Protein AF-A0A45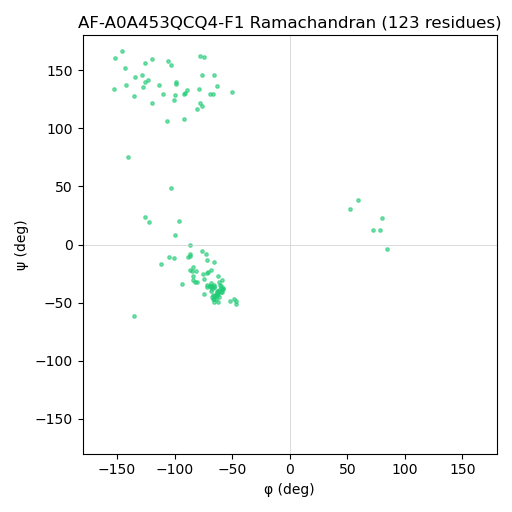3QCQ4-F1 (afdb_monomer)

Mean predicted aligned error: 12.17 Å

Structure (mmCIF, N/CA/C/O backbone):
data_AF-A0A453QCQ4-F1
#
_entry.id   AF-A0A453QCQ4-F1
#
loop_
_atom_site.group_PDB
_atom_site.id
_atom_site.type_symbol
_atom_site.label_atom_id
_atom_site.label_alt_id
_atom_site.label_comp_id
_atom_site.label_asym_id
_atom_site.label_entity_id
_atom_site.label_seq_id
_atom_site.pdbx_PDB_ins_code
_atom_site.Cartn_x
_atom_site.Cartn_y
_atom_site.Cartn_z
_atom_site.occupancy
_atom_site.B_iso_or_equiv
_atom_site.auth_seq_id
_atom_site.auth_comp_id
_atom_site.auth_asym_id
_atom_site.auth_atom_id
_atom_site.pdbx_PDB_model_num
ATOM 1 N N . MET A 1 1 ? -8.406 1.054 -3.533 1.00 83.31 1 MET A N 1
ATOM 2 C CA . MET A 1 1 ? -8.565 1.459 -2.114 1.00 83.31 1 MET A CA 1
ATOM 3 C C . MET A 1 1 ? -9.815 2.326 -1.921 1.00 83.31 1 MET A C 1
ATOM 5 O O . MET A 1 1 ? -9.703 3.502 -1.598 1.00 83.31 1 MET A O 1
ATOM 9 N N . THR A 1 2 ? -11.007 1.778 -2.153 1.00 87.00 2 THR A N 1
ATOM 10 C CA . THR A 1 2 ? -12.287 2.499 -1.986 1.00 87.00 2 THR A CA 1
ATOM 11 C C . THR A 1 2 ? -12.892 2.272 -0.598 1.00 87.00 2 THR A C 1
ATOM 13 O O . THR A 1 2 ? -13.429 3.200 -0.009 1.00 87.00 2 THR A O 1
ATOM 16 N N . GLU A 1 3 ? -12.706 1.084 -0.015 1.00 91.19 3 GLU A N 1
ATOM 17 C CA . GLU A 1 3 ? -13.225 0.710 1.312 1.00 91.19 3 GLU A CA 1
ATOM 18 C C . GLU A 1 3 ? -12.216 0.885 2.465 1.00 91.19 3 GLU A C 1
ATOM 20 O O . GLU A 1 3 ? -12.379 0.313 3.544 1.00 91.19 3 GLU A O 1
ATOM 25 N N . PHE A 1 4 ? -11.182 1.710 2.271 1.00 92.69 4 PHE A N 1
ATOM 26 C CA . PHE A 1 4 ? -10.103 1.889 3.253 1.00 92.69 4 PHE A CA 1
ATOM 27 C C . PHE A 1 4 ? -10.607 2.383 4.621 1.00 92.69 4 PHE A C 1
ATOM 29 O O . PHE A 1 4 ? -10.065 1.996 5.652 1.00 92.69 4 PHE A O 1
ATOM 36 N N . LYS A 1 5 ? -11.702 3.160 4.650 1.00 92.56 5 LYS A N 1
ATOM 37 C CA . LYS A 1 5 ? -12.342 3.620 5.896 1.00 92.56 5 LYS A CA 1
ATOM 38 C C . LYS A 1 5 ? -12.881 2.475 6.759 1.00 92.56 5 LYS A C 1
ATOM 40 O O . LYS A 1 5 ? -12.944 2.618 7.972 1.00 92.56 5 LYS A O 1
ATOM 45 N N . LYS A 1 6 ? -13.237 1.338 6.149 1.00 91.38 6 LYS A N 1
ATOM 46 C CA . LYS A 1 6 ? -13.659 0.113 6.851 1.00 91.38 6 LYS A CA 1
ATOM 47 C C . LYS A 1 6 ? -12.467 -0.775 7.245 1.00 91.38 6 LYS A C 1
ATOM 49 O O . LYS A 1 6 ? -12.664 -1.856 7.791 1.00 91.38 6 LYS A O 1
ATOM 54 N N . GLY A 1 7 ? -11.236 -0.364 6.926 1.00 87.94 7 GLY A N 1
ATOM 55 C CA . GLY A 1 7 ? -10.029 -1.181 7.076 1.00 87.94 7 GLY A CA 1
ATOM 56 C C . GLY A 1 7 ? -9.903 -2.311 6.056 1.00 87.94 7 GLY A C 1
ATOM 57 O O . GLY A 1 7 ? -9.070 -3.192 6.234 1.00 87.94 7 GLY A O 1
ATOM 58 N N . LYS A 1 8 ? -10.724 -2.315 4.999 1.00 89.50 8 LYS A N 1
ATOM 59 C CA . LYS A 1 8 ? -10.689 -3.351 3.964 1.00 89.50 8 LYS A CA 1
ATOM 60 C C . LYS A 1 8 ? -9.751 -2.925 2.838 1.00 89.50 8 LYS A C 1
ATOM 62 O O . LYS A 1 8 ? -10.070 -2.025 2.057 1.00 89.50 8 LYS A O 1
ATOM 67 N N . ILE A 1 9 ? -8.593 -3.576 2.759 1.00 90.38 9 ILE A N 1
ATOM 68 C CA . ILE A 1 9 ? -7.601 -3.386 1.697 1.00 90.38 9 ILE A CA 1
ATOM 69 C C . ILE A 1 9 ? -7.403 -4.721 0.980 1.00 90.38 9 ILE A C 1
ATOM 71 O O . ILE A 1 9 ? -7.046 -5.713 1.601 1.00 90.38 9 ILE A O 1
ATOM 75 N N . GLY A 1 10 ? -7.645 -4.733 -0.331 1.00 91.31 10 GLY A N 1
ATOM 76 C CA . GLY A 1 10 ? -7.392 -5.890 -1.188 1.00 91.31 10 GLY A CA 1
ATOM 77 C C . GLY A 1 10 ? -6.068 -5.751 -1.931 1.00 91.31 10 GLY A C 1
ATOM 78 O O . GLY A 1 10 ? -5.763 -4.674 -2.456 1.00 91.31 10 GLY A O 1
ATOM 79 N N . LEU A 1 11 ? -5.317 -6.846 -1.998 1.00 91.88 11 LEU A N 1
ATOM 80 C CA . LEU A 1 11 ? -4.122 -6.988 -2.826 1.00 91.88 11 LEU A CA 1
ATOM 81 C C . LEU A 1 11 ? -4.449 -7.817 -4.070 1.00 91.88 11 LEU A C 1
ATOM 83 O O . LEU A 1 11 ? -5.388 -8.610 -4.069 1.00 91.88 11 LEU A O 1
ATOM 87 N N . ARG A 1 12 ? -3.685 -7.615 -5.144 1.00 92.44 12 ARG A N 1
ATOM 88 C CA . ARG A 1 12 ? -3.777 -8.422 -6.363 1.00 92.44 12 ARG A CA 1
ATOM 89 C C . ARG A 1 12 ? -2.446 -8.460 -7.090 1.00 92.44 12 ARG A C 1
ATOM 91 O O . ARG A 1 12 ? -1.627 -7.551 -6.943 1.00 92.44 12 ARG A O 1
ATOM 98 N N . TRP A 1 13 ? -2.300 -9.451 -7.955 1.00 93.19 13 TRP A N 1
ATOM 99 C CA . TRP A 1 13 ? -1.227 -9.478 -8.934 1.00 93.19 13 TRP A CA 1
ATOM 100 C C . TRP A 1 13 ? -1.373 -8.341 -9.949 1.00 93.19 13 TRP A C 1
ATOM 102 O O . TRP A 1 13 ? -2.480 -7.906 -10.304 1.00 93.19 13 TRP A O 1
ATOM 112 N N . ARG A 1 14 ? -0.222 -7.834 -10.388 1.00 95.25 14 ARG A N 1
ATOM 113 C CA . ARG A 1 14 ? -0.132 -6.841 -11.458 1.00 95.25 14 ARG A CA 1
ATOM 114 C C . ARG A 1 14 ? -0.343 -7.534 -12.798 1.00 95.25 14 ARG A C 1
ATOM 116 O O . ARG A 1 14 ? 0.062 -8.676 -12.977 1.00 95.25 14 ARG A O 1
ATOM 123 N N . THR A 1 15 ? -0.977 -6.831 -13.725 1.00 97.31 15 THR A N 1
ATOM 124 C CA . THR A 1 15 ? -1.078 -7.271 -15.123 1.00 97.31 15 THR A CA 1
ATOM 125 C C . THR A 1 15 ? 0.227 -6.997 -15.869 1.00 97.31 15 THR A C 1
ATOM 127 O O . THR A 1 15 ? 1.013 -6.152 -15.446 1.00 97.31 15 THR A O 1
ATOM 130 N N . GLU A 1 16 ? 0.441 -7.647 -17.012 1.00 97.94 16 GLU A N 1
ATOM 131 C CA . GLU A 1 16 ? 1.612 -7.411 -17.870 1.00 97.94 16 GLU A CA 1
ATOM 132 C C . GLU A 1 16 ? 1.803 -5.920 -18.197 1.00 97.94 16 GLU A C 1
ATOM 134 O O . GLU A 1 16 ? 2.870 -5.357 -17.963 1.00 97.94 16 GLU A O 1
ATOM 139 N N . LYS A 1 17 ? 0.732 -5.237 -18.621 1.00 97.50 17 LYS A N 1
ATOM 140 C CA . LYS A 1 17 ? 0.750 -3.792 -18.909 1.00 97.50 17 LYS A CA 1
ATOM 141 C C . LYS A 1 17 ? 1.181 -2.957 -17.699 1.00 97.50 17 LYS A C 1
ATOM 143 O O . LYS A 1 17 ? 1.886 -1.960 -17.843 1.00 97.50 17 LYS A O 1
ATOM 148 N N . GLU A 1 18 ? 0.771 -3.349 -16.495 1.00 97.50 18 GLU A N 1
ATOM 149 C CA . GLU A 1 18 ? 1.152 -2.663 -15.257 1.00 97.50 18 GLU A CA 1
ATOM 150 C C . GLU A 1 18 ? 2.616 -2.890 -14.898 1.00 97.50 18 GLU A C 1
ATOM 152 O O . GLU A 1 18 ? 3.269 -1.974 -14.404 1.00 97.50 18 GLU A O 1
ATOM 157 N N . VAL A 1 19 ? 3.138 -4.087 -15.160 1.00 97.06 19 VAL A N 1
ATOM 158 C CA . VAL A 1 19 ? 4.560 -4.387 -14.972 1.00 97.06 19 VAL A CA 1
ATOM 159 C C . VAL A 1 19 ? 5.399 -3.566 -15.949 1.00 97.06 19 VAL A C 1
ATOM 161 O O . VAL A 1 19 ? 6.297 -2.855 -15.508 1.00 97.06 19 VAL A O 1
ATOM 164 N N . ILE A 1 20 ? 5.051 -3.576 -17.241 1.00 97.50 20 ILE A N 1
ATOM 165 C CA . ILE A 1 20 ? 5.764 -2.819 -18.285 1.00 97.50 20 ILE A CA 1
ATOM 166 C C . ILE A 1 20 ? 5.745 -1.311 -17.995 1.00 97.50 20 ILE A C 1
ATOM 168 O O . ILE A 1 20 ? 6.756 -0.634 -18.150 1.00 97.50 20 ILE A O 1
ATOM 172 N N . SER A 1 21 ? 4.615 -0.774 -17.529 1.00 96.81 21 SER A N 1
ATOM 173 C CA . SER A 1 21 ? 4.499 0.648 -17.167 1.00 96.81 21 SER A CA 1
ATOM 174 C C . SER A 1 21 ? 5.157 1.019 -15.830 1.00 96.81 21 SER A C 1
ATOM 176 O O . SER A 1 21 ? 5.205 2.198 -15.483 1.00 96.81 21 SER A O 1
ATOM 178 N N . GLY A 1 22 ? 5.667 0.049 -15.064 1.00 97.31 22 GLY A N 1
ATOM 179 C CA . GLY A 1 22 ? 6.351 0.302 -13.794 1.00 97.31 22 GLY A CA 1
ATOM 180 C C . GLY A 1 22 ? 5.420 0.541 -12.601 1.00 97.31 22 GLY A C 1
ATOM 181 O O . GLY A 1 22 ? 5.825 1.159 -11.609 1.00 97.31 22 GLY A O 1
ATOM 182 N N . LYS A 1 23 ? 4.169 0.066 -12.649 1.00 97.69 23 LYS A N 1
ATOM 183 C CA . LYS A 1 23 ? 3.218 0.195 -11.537 1.00 97.69 23 LYS A CA 1
ATOM 184 C C . LYS A 1 23 ? 3.667 -0.618 -10.325 1.00 97.69 23 LYS A C 1
ATOM 186 O O . LYS A 1 23 ? 3.990 -1.802 -10.422 1.00 97.69 23 LYS A O 1
ATOM 191 N N . GLY A 1 24 ? 3.692 0.027 -9.163 1.00 96.06 24 GLY A N 1
ATOM 192 C CA . GLY A 1 24 ? 4.257 -0.525 -7.932 1.00 96.06 24 GLY A CA 1
ATOM 193 C C . GLY A 1 24 ? 5.787 -0.465 -7.853 1.00 96.06 24 GLY A C 1
ATOM 194 O O . GLY A 1 24 ? 6.349 -1.122 -6.985 1.00 96.06 24 GLY A O 1
ATOM 195 N N . GLN A 1 25 ? 6.452 0.288 -8.733 1.00 96.00 25 GLN A N 1
ATOM 196 C CA . GLN A 1 25 ? 7.894 0.558 -8.666 1.00 96.00 25 GLN A CA 1
ATOM 197 C C . GLN A 1 25 ? 8.184 2.041 -8.923 1.00 96.00 25 GLN A C 1
ATOM 199 O O . GLN A 1 25 ? 8.660 2.735 -8.032 1.00 96.00 25 GLN A O 1
ATOM 204 N N . PHE A 1 26 ? 7.832 2.531 -10.115 1.00 97.50 26 PHE A N 1
ATOM 205 C CA . PHE A 1 26 ? 7.987 3.933 -10.534 1.00 97.50 26 PHE A CA 1
ATOM 206 C C . PHE A 1 26 ? 6.662 4.706 -10.541 1.00 97.50 26 PHE A C 1
ATOM 208 O O . PHE A 1 26 ? 6.642 5.925 -10.683 1.00 97.50 26 PHE A O 1
ATOM 215 N N . ILE A 1 27 ? 5.546 3.991 -10.402 1.00 98.06 27 ILE A N 1
ATOM 216 C CA . ILE A 1 27 ? 4.193 4.537 -10.290 1.00 98.06 27 ILE A CA 1
ATOM 217 C C . ILE A 1 27 ? 3.544 3.923 -9.050 1.00 98.06 27 ILE A C 1
ATOM 219 O O . ILE A 1 27 ? 3.789 2.758 -8.728 1.00 98.06 27 ILE A O 1
ATOM 223 N N . CYS A 1 28 ? 2.696 4.676 -8.354 1.00 98.19 28 CYS A N 1
ATOM 224 C CA . CYS A 1 28 ? 1.940 4.189 -7.205 1.00 98.19 28 CYS A CA 1
ATOM 225 C C . CYS A 1 28 ? 1.210 2.861 -7.508 1.00 98.19 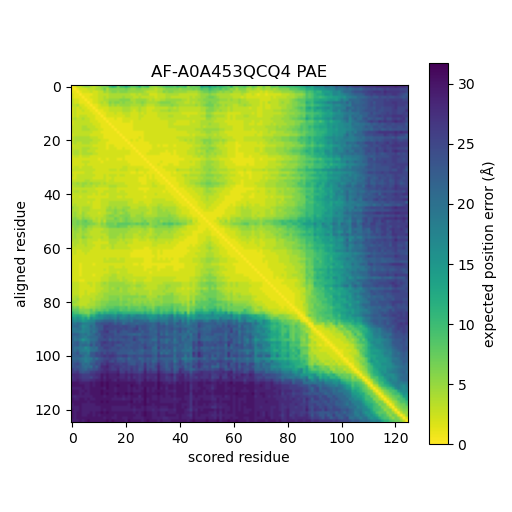28 CYS A C 1
ATOM 227 O O . CYS A 1 28 ? 0.499 2.728 -8.502 1.00 98.19 28 CYS A O 1
ATOM 229 N N . GLY A 1 29 ? 1.342 1.872 -6.618 1.00 96.94 29 GLY A N 1
ATOM 230 C CA . GLY A 1 29 ? 0.778 0.530 -6.796 1.00 96.94 29 GLY A CA 1
ATOM 231 C C . GLY A 1 29 ? -0.746 0.431 -6.644 1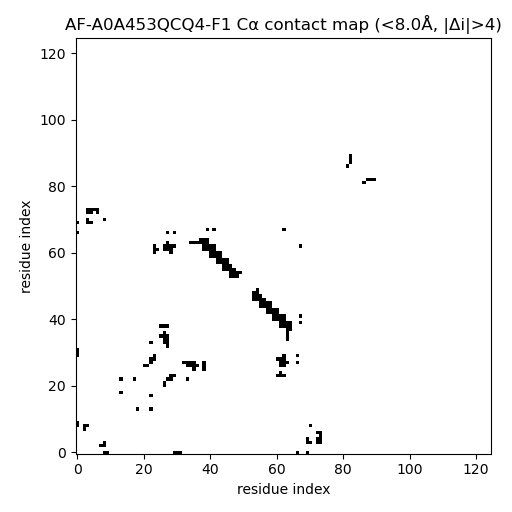.00 96.94 29 GLY A C 1
ATOM 232 O O . GLY A 1 29 ? -1.330 -0.615 -6.926 1.00 96.94 29 GLY A O 1
ATOM 233 N N . ASN A 1 30 ? -1.433 1.492 -6.207 1.00 96.44 30 ASN A N 1
ATOM 234 C CA . ASN A 1 30 ? -2.896 1.490 -6.126 1.00 96.44 30 ASN A CA 1
ATOM 235 C C . ASN A 1 30 ? -3.516 1.496 -7.536 1.00 96.44 30 ASN A C 1
ATOM 237 O O . ASN A 1 30 ? -3.198 2.354 -8.352 1.00 96.44 30 ASN A O 1
ATOM 241 N N . ARG A 1 31 ? -4.460 0.578 -7.801 1.00 94.12 31 ARG A N 1
ATOM 242 C CA . ARG A 1 31 ? -5.079 0.368 -9.129 1.00 94.12 31 ARG A CA 1
ATOM 243 C C . ARG A 1 31 ? -5.555 1.663 -9.794 1.00 94.12 31 ARG A C 1
ATOM 245 O O . ARG A 1 31 ? -5.275 1.868 -10.966 1.00 94.12 31 ARG A O 1
ATOM 252 N N . CYS A 1 32 ? -6.252 2.514 -9.044 1.00 93.62 32 CYS A N 1
ATOM 253 C CA . CYS A 1 32 ? -6.834 3.767 -9.537 1.00 93.62 32 CYS A CA 1
ATOM 254 C C . CYS A 1 32 ? -5.993 4.979 -9.099 1.00 93.62 32 CYS A C 1
ATOM 256 O O . CYS A 1 32 ? -6.507 5.907 -8.475 1.00 93.62 32 CYS A O 1
ATOM 258 N N . CYS A 1 33 ? -4.680 4.907 -9.296 1.00 96.38 33 CYS A N 1
ATOM 259 C CA . CYS A 1 33 ? -3.739 5.986 -9.032 1.00 96.38 33 CYS A CA 1
ATOM 260 C C . CYS A 1 33 ? -2.537 5.830 -9.961 1.00 96.38 33 CYS A C 1
ATOM 262 O O . CYS A 1 33 ? -2.003 4.726 -10.067 1.00 96.38 33 CYS A O 1
ATOM 264 N N . ASP A 1 34 ? -2.118 6.932 -10.579 1.00 96.81 34 ASP A N 1
ATOM 265 C CA . 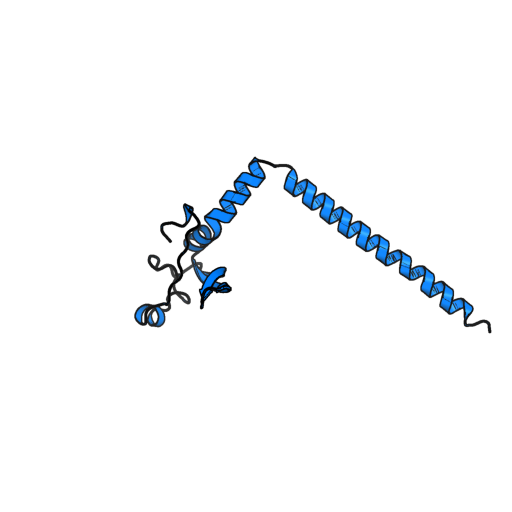ASP A 1 34 ? -0.989 6.973 -11.516 1.00 96.81 34 ASP A CA 1
ATOM 266 C C . ASP A 1 34 ? 0.056 8.025 -11.097 1.00 96.81 34 ASP A C 1
ATOM 268 O O . ASP A 1 34 ? 0.827 8.525 -11.911 1.00 96.81 34 ASP A O 1
ATOM 272 N N . GLU A 1 35 ? 0.077 8.362 -9.801 1.00 97.88 35 GLU A N 1
ATOM 273 C CA . GLU A 1 35 ? 1.070 9.256 -9.203 1.00 97.88 35 GLU A CA 1
ATOM 274 C C . GLU A 1 35 ? 2.475 8.654 -9.314 1.00 97.88 35 GLU A C 1
ATOM 276 O O . GLU A 1 35 ? 2.671 7.465 -9.040 1.00 97.88 35 GLU A O 1
ATOM 281 N N . LYS A 1 36 ? 3.443 9.494 -9.681 1.00 97.88 36 LYS A N 1
ATOM 282 C CA . LYS A 1 36 ? 4.849 9.122 -9.902 1.00 97.88 36 LYS A CA 1
ATOM 283 C C . LYS A 1 36 ? 5.783 9.720 -8.856 1.00 97.88 36 LYS A C 1
ATOM 285 O O . LYS A 1 36 ? 6.909 9.257 -8.703 1.00 97.88 36 LYS A O 1
ATOM 290 N N . HIS A 1 37 ? 5.325 10.730 -8.120 1.00 97.25 37 HIS A N 1
ATOM 291 C CA . HIS A 1 37 ? 6.129 11.437 -7.132 1.00 97.25 37 HIS A CA 1
ATOM 292 C C . HIS A 1 37 ? 5.749 11.057 -5.699 1.00 97.25 37 HIS A C 1
ATOM 294 O O . HIS A 1 37 ? 4.643 10.589 -5.417 1.00 97.25 37 HIS A O 1
ATOM 300 N N . GLY A 1 38 ? 6.687 11.266 -4.770 1.00 96.06 38 GLY A N 1
ATOM 301 C CA . GLY A 1 38 ? 6.465 10.994 -3.347 1.00 96.06 38 GLY A CA 1
ATOM 302 C C . GLY A 1 38 ? 6.099 9.535 -3.071 1.00 96.06 38 GLY A C 1
ATOM 303 O O . GLY A 1 38 ? 5.208 9.265 -2.261 1.00 96.06 38 GLY A O 1
ATOM 304 N N . LEU A 1 39 ? 6.731 8.613 -3.801 1.00 98.06 39 LEU A N 1
ATOM 305 C CA . LEU A 1 39 ? 6.563 7.178 -3.624 1.00 98.06 39 LEU A CA 1
ATOM 306 C C . LEU A 1 39 ? 7.381 6.705 -2.423 1.00 98.06 39 LEU A C 1
ATOM 308 O O . LEU A 1 39 ? 8.548 7.057 -2.278 1.00 98.06 39 LEU A O 1
ATOM 312 N N . GLY A 1 40 ? 6.763 5.888 -1.581 1.00 97.56 40 GLY A N 1
ATOM 313 C CA . GLY A 1 40 ? 7.408 5.207 -0.466 1.00 97.56 40 GLY A CA 1
ATOM 314 C C . GLY A 1 40 ? 7.166 3.706 -0.534 1.00 97.56 40 GLY A C 1
ATOM 315 O O . GLY A 1 40 ? 6.185 3.258 -1.134 1.00 97.56 40 GLY A O 1
ATOM 316 N N . SER A 1 41 ? 8.060 2.941 0.092 1.00 97.25 41 SER A N 1
ATOM 317 C CA . SER A 1 41 ? 7.859 1.513 0.344 1.00 97.25 41 SER A CA 1
ATOM 318 C C . SER A 1 41 ? 7.217 1.321 1.714 1.00 97.25 41 SER A C 1
ATOM 320 O O . SER A 1 41 ? 7.701 1.859 2.705 1.00 97.25 41 SER A O 1
ATOM 322 N N . TYR A 1 42 ? 6.142 0.546 1.764 1.00 95.62 42 TYR A N 1
ATOM 323 C CA . TYR A 1 42 ? 5.363 0.272 2.964 1.00 95.62 42 TYR A CA 1
ATOM 324 C C . TYR A 1 42 ? 5.216 -1.227 3.138 1.00 95.62 42 TYR A C 1
ATOM 326 O O . TYR A 1 42 ? 4.896 -1.933 2.185 1.00 95.62 42 TYR A O 1
ATOM 334 N N . GLU A 1 43 ? 5.408 -1.704 4.357 1.00 95.25 43 GLU A N 1
ATOM 335 C CA . GLU A 1 43 ? 5.216 -3.106 4.696 1.00 95.25 43 GLU A CA 1
ATOM 336 C C . GLU A 1 43 ? 3.857 -3.285 5.365 1.00 95.25 43 GLU A C 1
ATOM 338 O O . GLU A 1 43 ? 3.493 -2.558 6.294 1.00 95.25 43 GLU A O 1
ATOM 343 N N . VAL A 1 44 ? 3.069 -4.228 4.855 1.00 92.25 44 VAL A N 1
ATOM 344 C CA . VAL A 1 44 ? 1.749 -4.549 5.397 1.00 92.25 44 VAL A CA 1
ATOM 345 C C . VAL A 1 44 ? 1.672 -6.033 5.711 1.00 92.25 44 VAL A C 1
ATOM 347 O O . VAL A 1 44 ? 2.174 -6.862 4.954 1.00 92.25 44 VAL A O 1
ATOM 350 N N . ASN A 1 45 ? 1.044 -6.369 6.837 1.00 93.25 45 ASN A N 1
ATOM 351 C CA . ASN A 1 45 ? 0.783 -7.762 7.174 1.00 93.25 45 ASN A CA 1
ATOM 352 C C . ASN A 1 45 ? -0.395 -8.261 6.329 1.00 93.25 45 ASN A C 1
ATOM 354 O O . ASN A 1 45 ? -1.493 -7.706 6.410 1.00 93.25 45 ASN A O 1
ATOM 358 N N . PHE A 1 46 ? -0.153 -9.272 5.504 1.00 92.44 46 PHE A N 1
ATOM 359 C CA . PHE A 1 46 ? -1.135 -9.885 4.626 1.00 92.44 46 PHE A CA 1
ATOM 360 C C . PHE A 1 46 ? -1.530 -11.255 5.172 1.00 92.44 46 PHE A C 1
ATOM 362 O O . PHE A 1 46 ? -0.766 -12.214 5.077 1.00 92.44 46 PHE A O 1
ATOM 369 N N . SER A 1 47 ? -2.734 -11.335 5.734 1.00 92.50 47 SER A N 1
ATOM 370 C CA . SER A 1 47 ? -3.332 -12.593 6.179 1.00 92.50 47 SER A CA 1
ATOM 371 C C . SER A 1 47 ? -4.129 -13.235 5.043 1.00 92.50 47 SER A C 1
ATOM 373 O O . SER A 1 47 ? -4.931 -12.559 4.395 1.00 92.50 47 SER A O 1
ATOM 375 N N . TYR A 1 48 ? -3.938 -14.531 4.814 1.00 92.31 48 TYR A N 1
ATOM 376 C CA . TYR A 1 48 ? -4.621 -15.301 3.772 1.00 92.31 48 TYR A CA 1
ATOM 377 C C . TYR A 1 48 ? -4.888 -16.735 4.237 1.00 92.31 48 TYR A C 1
ATOM 379 O O . TYR A 1 48 ? -4.356 -17.167 5.255 1.00 92.31 48 TYR A O 1
ATOM 387 N N . VAL A 1 49 ? -5.740 -17.461 3.511 1.00 95.38 49 VAL A N 1
ATOM 388 C CA . VAL A 1 49 ? -6.022 -18.877 3.779 1.00 95.38 49 VAL A CA 1
ATOM 389 C C . VAL A 1 49 ? -5.430 -19.719 2.658 1.00 95.38 49 VAL A C 1
ATOM 391 O O . VAL A 1 49 ? -5.689 -19.447 1.487 1.00 95.38 49 VAL A O 1
ATOM 394 N N . GLU A 1 50 ? -4.660 -20.742 3.011 1.00 95.56 50 GLU A N 1
ATOM 395 C CA . GLU A 1 50 ? -4.075 -21.704 2.075 1.00 95.56 50 GLU A CA 1
ATOM 396 C C . GLU A 1 50 ? -4.254 -23.112 2.638 1.00 95.56 50 GLU A C 1
ATOM 398 O O . GLU A 1 50 ? -3.932 -23.354 3.796 1.00 95.56 50 GLU A O 1
ATOM 403 N N . ALA A 1 51 ? -4.812 -24.029 1.841 1.00 95.88 51 ALA A N 1
ATOM 404 C CA . ALA A 1 51 ? -5.136 -25.395 2.272 1.00 95.88 51 ALA A CA 1
ATOM 405 C C . ALA A 1 51 ? -5.988 -25.479 3.565 1.00 95.88 51 ALA A C 1
ATOM 407 O O . ALA A 1 51 ? -5.884 -26.433 4.326 1.00 95.88 51 ALA A O 1
ATOM 408 N N . GLY A 1 52 ? -6.847 -24.482 3.812 1.00 96.88 52 GLY A N 1
ATOM 409 C CA . GLY A 1 52 ? -7.686 -24.408 5.018 1.00 96.88 52 GLY A CA 1
ATOM 410 C C . GLY A 1 52 ? -6.996 -23.793 6.241 1.00 96.88 52 GLY A C 1
ATOM 411 O O . GLY A 1 52 ? -7.656 -23.560 7.251 1.00 96.88 52 GLY A O 1
ATOM 412 N N . GLU A 1 53 ? -5.710 -23.458 6.147 1.00 97.06 53 GLU A N 1
ATOM 413 C CA . GLU A 1 53 ? -4.939 -22.858 7.235 1.00 97.06 53 GLU A CA 1
ATOM 414 C C . GLU A 1 53 ? -4.833 -21.340 7.081 1.00 97.06 53 GLU A C 1
ATOM 416 O O . GLU A 1 53 ? -4.613 -20.826 5.982 1.00 97.06 53 GLU A O 1
ATOM 421 N N . GLN A 1 54 ? -4.948 -20.609 8.193 1.00 97.25 54 GLN A N 1
ATOM 422 C CA . GLN A 1 54 ? -4.675 -19.172 8.219 1.00 97.25 54 GLN A CA 1
ATOM 423 C C . GLN A 1 54 ? -3.167 -18.929 8.241 1.00 97.25 54 GLN A C 1
ATOM 425 O O . GLN A 1 54 ? -2.471 -19.339 9.167 1.00 97.25 54 GLN A O 1
ATOM 430 N N . LYS A 1 55 ? -2.676 -18.205 7.240 1.00 96.69 55 LYS A N 1
ATOM 431 C CA . LYS A 1 55 ? -1.275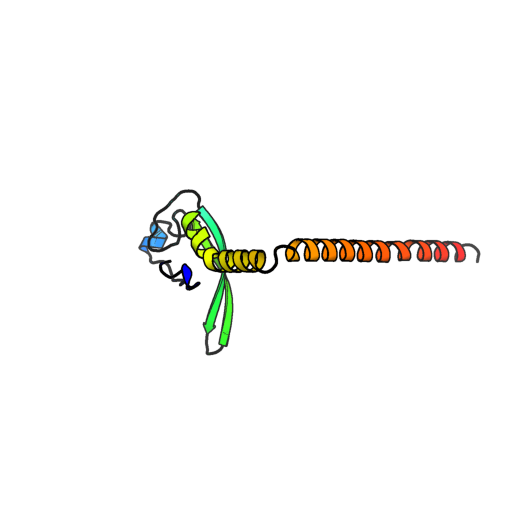 -17.816 7.090 1.00 96.69 55 LYS A CA 1
ATOM 432 C C . LYS A 1 55 ? -1.142 -16.301 7.073 1.00 96.69 55 LYS A C 1
ATOM 434 O O . LYS A 1 55 ? -2.102 -15.574 6.810 1.00 96.69 55 LYS A O 1
ATOM 439 N N . GLN A 1 56 ? 0.061 -15.820 7.366 1.00 96.19 56 GLN A N 1
ATOM 440 C CA . GLN A 1 56 ? 0.408 -14.403 7.333 1.00 96.19 56 GLN A CA 1
ATOM 441 C C . GLN A 1 56 ? 1.741 -14.212 6.614 1.00 96.19 56 GLN A C 1
ATOM 443 O O . GLN A 1 56 ? 2.642 -15.038 6.735 1.00 96.19 56 GLN A O 1
ATOM 448 N N . ALA A 1 57 ? 1.864 -13.122 5.866 1.00 95.38 57 ALA A N 1
ATOM 449 C CA . ALA A 1 57 ? 3.103 -12.726 5.215 1.00 95.38 57 ALA A CA 1
ATOM 450 C C . ALA A 1 57 ? 3.258 -11.207 5.262 1.00 95.38 57 ALA A C 1
ATOM 452 O O . ALA A 1 57 ? 2.314 -10.466 4.988 1.00 95.38 57 ALA A O 1
ATOM 453 N N . LEU A 1 58 ? 4.465 -10.731 5.562 1.00 95.69 58 LEU A N 1
ATOM 454 C CA . LEU A 1 58 ? 4.780 -9.313 5.453 1.00 95.69 58 LEU A CA 1
ATOM 455 C C . LEU A 1 58 ? 5.083 -8.986 3.989 1.00 95.69 58 LEU A C 1
ATOM 457 O O . LEU A 1 58 ? 6.037 -9.509 3.415 1.00 95.69 58 LEU A O 1
ATOM 461 N N . VAL A 1 59 ? 4.265 -8.136 3.370 1.00 94.69 59 VAL A N 1
ATOM 462 C CA . VAL A 1 59 ? 4.416 -7.768 1.957 1.00 94.69 59 VAL A CA 1
ATOM 463 C C . VAL A 1 59 ? 4.796 -6.304 1.811 1.00 94.69 59 VAL A C 1
ATOM 465 O O . VAL A 1 59 ? 4.237 -5.429 2.474 1.00 94.69 59 VAL A O 1
ATOM 468 N N . LYS A 1 60 ? 5.739 -6.031 0.907 1.00 95.94 60 LYS A N 1
ATOM 469 C CA . LYS A 1 60 ? 6.197 -4.679 0.580 1.00 95.94 60 LYS A CA 1
ATOM 470 C C . LYS A 1 60 ? 5.383 -4.105 -0.580 1.00 95.94 60 LYS A C 1
ATOM 472 O O . LYS A 1 60 ? 5.235 -4.736 -1.623 1.00 95.94 60 LYS A O 1
ATOM 477 N N . LEU A 1 61 ? 4.876 -2.891 -0.404 1.00 95.50 61 LEU A N 1
ATOM 478 C CA . LEU A 1 61 ? 4.069 -2.149 -1.367 1.00 95.50 61 LEU A CA 1
ATOM 479 C C . LEU A 1 61 ? 4.716 -0.802 -1.661 1.00 95.50 61 LEU A C 1
ATOM 481 O O . LEU A 1 61 ? 5.170 -0.128 -0.744 1.00 95.50 61 LEU A O 1
ATOM 485 N N . VAL A 1 62 ? 4.666 -0.359 -2.914 1.00 97.62 62 VAL A N 1
ATOM 486 C CA . VAL A 1 62 ? 5.034 1.015 -3.276 1.00 97.62 62 VAL A CA 1
ATOM 487 C C . VAL A 1 62 ? 3.770 1.848 -3.455 1.00 97.62 62 VAL A C 1
ATOM 489 O O . VAL A 1 62 ? 2.892 1.499 -4.250 1.00 97.62 62 VAL A O 1
ATOM 492 N N . ALA A 1 63 ? 3.659 2.958 -2.729 1.00 97.88 63 ALA A N 1
ATOM 493 C CA . ALA A 1 63 ? 2.502 3.848 -2.786 1.00 97.88 63 ALA A CA 1
ATOM 494 C C . ALA A 1 63 ? 2.916 5.319 -2.667 1.00 97.88 63 ALA A C 1
ATOM 496 O O . ALA A 1 63 ? 3.920 5.636 -2.039 1.00 97.88 63 ALA A O 1
ATOM 497 N N . CYS A 1 64 ? 2.129 6.229 -3.245 1.00 98.12 64 CYS A N 1
ATOM 498 C CA . CYS A 1 64 ? 2.292 7.657 -2.976 1.00 98.12 64 CYS A CA 1
ATOM 499 C C . CYS A 1 64 ? 1.761 8.021 -1.582 1.00 98.12 64 CYS A C 1
ATOM 501 O O . CYS A 1 64 ? 0.914 7.306 -1.035 1.00 98.12 64 CYS A O 1
ATOM 503 N N . LYS A 1 65 ? 2.170 9.179 -1.049 1.00 97.06 65 LYS A N 1
ATOM 504 C CA . LYS A 1 65 ? 1.743 9.682 0.273 1.00 97.06 65 LYS A CA 1
ATOM 505 C C . LYS A 1 65 ? 0.226 9.583 0.512 1.00 97.06 65 LYS A C 1
ATOM 507 O O . LYS A 1 65 ? -0.208 8.995 1.498 1.00 97.06 65 LYS A O 1
ATOM 512 N N . ARG A 1 66 ? -0.592 10.038 -0.448 1.00 96.19 66 ARG A N 1
ATOM 513 C CA . ARG A 1 66 ? -2.068 9.987 -0.355 1.00 96.19 66 ARG A CA 1
ATOM 514 C C . ARG A 1 66 ? -2.620 8.563 -0.233 1.00 96.19 66 ARG A C 1
ATOM 516 O O . ARG A 1 66 ? -3.656 8.346 0.388 1.00 96.19 66 ARG A O 1
ATOM 523 N N . CYS A 1 67 ? -1.993 7.586 -0.891 1.00 96.94 67 CYS A N 1
ATO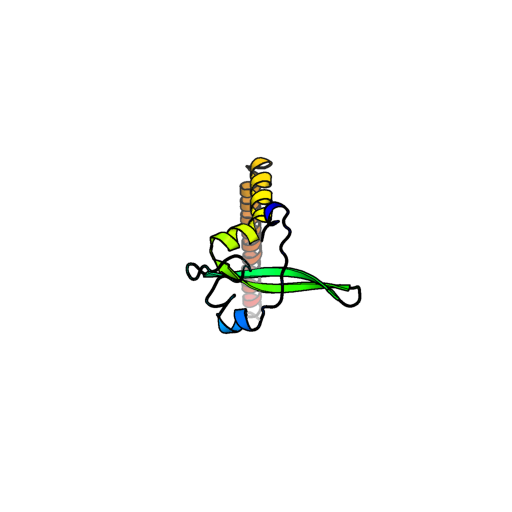M 524 C CA . CYS A 1 67 ? -2.417 6.186 -0.811 1.00 96.94 67 CYS A CA 1
ATOM 525 C C . CYS A 1 67 ? -1.871 5.502 0.448 1.00 96.94 67 CYS A C 1
ATOM 527 O O . CYS A 1 67 ? -2.559 4.658 1.016 1.00 96.94 67 CYS A O 1
ATOM 529 N N . ALA A 1 68 ? -0.687 5.895 0.918 1.00 96.19 68 ALA A N 1
ATOM 530 C CA . ALA A 1 68 ? -0.114 5.418 2.171 1.00 96.19 68 ALA A CA 1
ATOM 531 C C . ALA A 1 68 ? -0.955 5.818 3.391 1.00 96.19 68 ALA A C 1
ATOM 533 O O . ALA A 1 68 ? -1.233 4.989 4.255 1.00 96.19 68 ALA A O 1
ATOM 534 N N . GLU A 1 69 ? -1.463 7.050 3.417 1.00 94.75 69 GLU A N 1
ATOM 535 C CA . GLU A 1 69 ? -2.401 7.507 4.451 1.00 94.75 69 GLU A CA 1
ATOM 536 C C . GLU A 1 69 ? -3.667 6.635 4.489 1.00 94.75 69 GLU A C 1
ATOM 538 O O . GLU A 1 69 ? -4.152 6.275 5.560 1.00 94.75 69 GLU A O 1
ATOM 543 N N . LYS A 1 70 ? -4.169 6.200 3.324 1.00 95.19 70 LYS A N 1
ATOM 544 C CA . LYS A 1 70 ? -5.314 5.277 3.243 1.00 95.19 70 LYS A CA 1
ATOM 545 C C . LYS A 1 70 ? -4.986 3.883 3.773 1.00 95.19 70 LYS A C 1
ATOM 547 O O . LYS A 1 70 ? -5.862 3.263 4.369 1.00 95.19 70 LYS A O 1
ATOM 552 N N . LEU A 1 71 ? -3.760 3.392 3.566 1.00 94.00 71 LEU A N 1
ATOM 553 C CA . LEU A 1 71 ? -3.303 2.112 4.124 1.00 94.00 71 LEU A CA 1
ATOM 554 C C . LEU A 1 71 ? -3.294 2.144 5.659 1.00 94.00 71 LEU A C 1
ATOM 556 O O . LEU A 1 71 ? -3.704 1.175 6.292 1.00 94.00 71 LEU A O 1
ATOM 560 N N . ALA A 1 72 ? -2.868 3.262 6.251 1.00 92.69 72 ALA A N 1
ATOM 561 C CA . ALA A 1 72 ? -2.766 3.423 7.702 1.00 92.69 72 ALA A CA 1
ATOM 562 C C . ALA A 1 72 ? -4.053 3.935 8.376 1.00 92.69 72 ALA A C 1
ATOM 564 O O . ALA A 1 72 ? -4.153 3.888 9.600 1.00 92.69 72 ALA A O 1
ATOM 565 N N . TYR A 1 73 ? -5.041 4.395 7.601 1.00 94.00 73 TYR A N 1
ATOM 566 C CA . TYR A 1 73 ? -6.209 5.142 8.080 1.00 94.00 73 TYR A CA 1
ATOM 567 C C . TYR A 1 73 ? -6.891 4.536 9.309 1.00 94.00 73 TYR A C 1
ATOM 569 O O . TYR A 1 73 ? -7.110 5.237 10.291 1.00 94.00 73 TYR A O 1
ATOM 577 N N . LYS A 1 74 ? -7.222 3.238 9.271 1.00 90.56 74 LYS A N 1
ATOM 578 C CA . LYS A 1 74 ? -7.945 2.585 10.371 1.00 90.56 74 LYS A CA 1
ATOM 579 C C . LYS A 1 74 ? -7.115 2.564 11.659 1.00 90.56 74 LYS A C 1
ATOM 581 O O . LYS A 1 74 ? -7.617 2.988 12.690 1.00 90.56 74 LYS A O 1
ATOM 586 N N . ARG A 1 75 ? -5.835 2.184 11.563 1.00 89.25 75 ARG A N 1
ATOM 587 C CA . ARG A 1 75 ? -4.906 2.164 12.705 1.00 89.25 75 ARG A CA 1
ATOM 588 C C . ARG A 1 75 ? -4.699 3.557 13.295 1.00 89.25 75 ARG A C 1
ATOM 590 O O . ARG A 1 75 ? -4.628 3.702 14.505 1.00 89.25 75 ARG A O 1
ATOM 597 N N . LEU A 1 76 ? -4.596 4.583 12.447 1.00 91.88 76 LEU A N 1
ATOM 598 C CA . LEU A 1 76 ? -4.470 5.968 12.907 1.00 91.88 76 LEU A CA 1
ATOM 599 C C . LEU A 1 76 ? -5.747 6.436 13.610 1.00 91.88 76 LEU A C 1
ATOM 601 O O . LEU A 1 76 ? -5.661 7.020 14.681 1.00 91.88 76 LEU A O 1
ATOM 605 N N . LYS A 1 77 ? -6.925 6.119 13.060 1.00 92.31 77 LYS A N 1
ATOM 606 C CA . LYS A 1 77 ? -8.210 6.466 13.679 1.00 92.31 77 LYS A CA 1
ATOM 607 C C . LYS A 1 77 ? -8.460 5.756 15.005 1.00 92.31 77 LYS A C 1
ATOM 609 O O . LYS A 1 77 ? -9.065 6.348 15.887 1.00 92.31 77 LYS A O 1
ATOM 614 N N . GLU A 1 78 ? -8.032 4.506 15.140 1.00 91.06 78 GLU A N 1
ATOM 615 C CA . GLU A 1 78 ? -8.093 3.769 16.408 1.00 91.06 78 GLU A CA 1
ATOM 616 C C . GLU A 1 78 ? -7.172 4.416 17.448 1.00 91.06 78 GLU A C 1
ATOM 618 O O . GLU A 1 78 ? -7.635 4.751 18.531 1.00 91.06 78 GLU A O 1
ATOM 623 N N . LYS A 1 79 ? -5.928 4.742 17.073 1.00 89.44 79 LYS A N 1
ATOM 624 C CA . LYS A 1 79 ? -4.991 5.460 17.952 1.00 89.44 79 LYS A CA 1
ATOM 625 C C . LYS A 1 79 ? -5.482 6.842 18.384 1.00 89.44 79 LYS A C 1
ATOM 627 O O . LYS A 1 79 ? -5.235 7.249 19.511 1.00 89.44 79 LYS A O 1
ATOM 632 N N . GLU A 1 80 ? -6.131 7.591 17.495 1.00 90.62 80 GLU A N 1
ATOM 633 C CA . GLU A 1 80 ? -6.723 8.889 17.846 1.00 90.62 80 GLU A CA 1
ATOM 634 C C . GLU A 1 80 ? -7.803 8.730 18.921 1.00 90.62 80 GLU A C 1
ATOM 636 O O . GLU A 1 80 ? -7.786 9.461 19.905 1.00 90.62 80 GLU A O 1
ATOM 641 N N . LYS A 1 81 ? -8.683 7.733 18.775 1.00 89.88 81 LYS A N 1
ATOM 642 C CA . LYS A 1 81 ? -9.723 7.439 19.769 1.00 89.88 81 LYS A CA 1
ATOM 643 C C . LYS A 1 81 ? -9.139 6.993 21.104 1.00 89.88 81 LYS A C 1
ATOM 645 O O . LYS A 1 81 ? -9.567 7.484 22.136 1.00 89.88 81 LYS A O 1
ATOM 650 N N . GLU A 1 82 ? -8.131 6.124 21.090 1.00 88.75 82 GLU A N 1
ATOM 651 C CA . GLU A 1 82 ? -7.444 5.690 22.314 1.00 88.75 82 GLU A CA 1
ATOM 652 C C . GLU A 1 82 ? -6.819 6.875 23.068 1.00 88.75 82 GLU A C 1
ATOM 654 O O . GLU A 1 82 ? -6.885 6.934 24.294 1.00 88.75 82 GLU A O 1
ATOM 659 N N . LYS A 1 83 ? -6.251 7.853 22.349 1.00 87.81 83 LYS A N 1
ATOM 660 C CA . LYS A 1 83 ? -5.716 9.085 22.953 1.00 87.81 83 LYS A CA 1
ATOM 661 C C . LYS A 1 83 ? -6.810 9.999 23.502 1.00 87.81 83 LYS A C 1
ATOM 663 O O . LYS A 1 83 ? -6.580 10.657 24.511 1.00 87.81 83 LYS A O 1
ATOM 668 N N . GLU A 1 84 ? -7.970 10.068 22.850 1.00 88.06 84 GLU A N 1
ATOM 669 C CA . GLU A 1 84 ? -9.130 10.812 23.359 1.00 88.06 84 GLU A CA 1
ATOM 670 C C . GLU A 1 84 ? -9.715 10.154 24.618 1.00 88.06 84 GLU A C 1
ATOM 672 O O . GLU A 1 84 ? -10.064 10.851 25.568 1.00 88.06 84 GLU A O 1
ATOM 677 N N . GLU A 1 85 ? -9.779 8.821 24.650 1.00 87.62 85 GLU A N 1
ATOM 678 C CA . GLU A 1 85 ? -10.288 8.045 25.786 1.00 87.62 85 GLU A CA 1
ATOM 679 C C . GLU A 1 85 ? -9.301 8.006 26.966 1.00 87.62 85 GLU A C 1
ATOM 681 O O . GLU A 1 85 ? -9.727 7.948 28.120 1.00 87.62 85 GLU A O 1
ATOM 686 N N . ASN A 1 86 ? -7.990 8.075 26.707 1.00 83.31 86 ASN A N 1
ATOM 687 C CA . ASN A 1 86 ? -6.958 8.090 27.744 1.00 83.31 86 ASN A CA 1
ATOM 688 C C . ASN A 1 86 ? -5.793 9.058 27.429 1.00 83.31 86 ASN A C 1
ATOM 690 O O . ASN A 1 86 ? -4.677 8.623 27.121 1.00 83.31 86 ASN A O 1
ATOM 694 N N . PRO A 1 87 ? -5.998 10.381 27.572 1.00 74.25 87 PRO A N 1
ATOM 695 C CA . PRO A 1 87 ? -4.994 11.395 27.229 1.00 74.25 87 PRO A CA 1
ATOM 696 C C . PRO A 1 87 ? -3.734 11.369 28.112 1.00 74.25 87 PRO A C 1
ATOM 698 O O . PRO A 1 87 ? -2.713 11.956 27.747 1.00 74.25 87 PRO A O 1
ATOM 701 N N . TYR A 1 88 ? -3.776 10.686 29.261 1.00 72.00 88 TYR A N 1
ATOM 702 C CA . TYR A 1 88 ? -2.641 10.543 30.183 1.00 72.00 88 TYR A CA 1
ATOM 703 C C . TYR A 1 88 ? -1.920 9.190 30.059 1.00 72.00 88 TYR A C 1
ATOM 705 O O . TYR A 1 88 ? -0.806 9.051 30.568 1.00 72.00 88 TYR A O 1
ATOM 713 N N . GLY A 1 89 ? -2.501 8.221 29.342 1.00 68.38 89 GLY A N 1
ATOM 714 C CA . GLY A 1 89 ? -1.988 6.854 29.242 1.00 68.38 89 GLY A CA 1
ATOM 715 C C . GLY A 1 89 ? -0.607 6.749 28.599 1.00 68.38 89 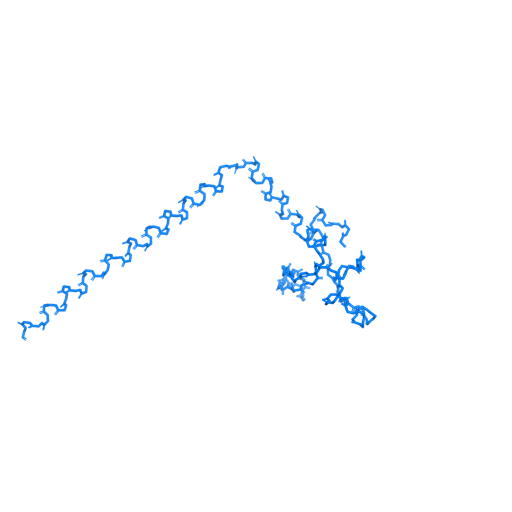GLY A C 1
ATOM 716 O O . GLY A 1 89 ? 0.252 6.052 29.127 1.00 68.38 89 GLY A O 1
ATOM 717 N N . GLU A 1 90 ? -0.345 7.482 27.509 1.00 67.75 90 GLU A N 1
ATOM 718 C CA . GLU A 1 90 ? 0.977 7.461 26.851 1.00 67.75 90 GLU A CA 1
ATOM 719 C C . GLU A 1 90 ? 2.094 7.961 27.783 1.00 67.75 90 GLU A C 1
ATOM 721 O O . GLU A 1 90 ? 3.163 7.354 27.833 1.00 67.75 90 GLU A O 1
ATOM 726 N N . LYS A 1 91 ? 1.836 9.011 28.578 1.00 66.62 91 LYS A N 1
ATOM 727 C CA . LYS A 1 91 ? 2.815 9.531 29.550 1.00 66.62 91 LYS A CA 1
ATOM 728 C C . LYS A 1 91 ? 3.063 8.549 30.688 1.00 66.62 91 LYS A C 1
ATOM 730 O O . LYS A 1 91 ? 4.193 8.416 31.144 1.00 66.62 91 LYS A O 1
ATOM 735 N N . GLU A 1 92 ? 2.024 7.864 31.155 1.00 69.06 92 GLU A N 1
ATOM 736 C CA . GLU A 1 92 ? 2.158 6.872 32.222 1.00 69.06 92 GLU A CA 1
ATOM 737 C C . GLU A 1 92 ? 2.941 5.634 31.753 1.00 69.06 92 GLU A C 1
ATOM 739 O O . GLU A 1 92 ? 3.747 5.093 32.512 1.00 69.06 92 GLU A O 1
ATOM 744 N N . ILE A 1 93 ? 2.761 5.219 30.493 1.00 71.69 93 ILE A N 1
ATOM 745 C CA . ILE A 1 93 ? 3.539 4.138 29.869 1.00 71.69 93 ILE A CA 1
ATOM 746 C C . ILE A 1 93 ? 5.007 4.557 29.709 1.00 71.69 93 ILE A C 1
ATOM 748 O O . ILE A 1 93 ? 5.890 3.814 30.133 1.00 71.69 93 ILE A O 1
ATOM 752 N N . GLU A 1 94 ? 5.288 5.764 29.198 1.00 76.12 94 GLU A N 1
ATOM 753 C CA . GLU A 1 94 ? 6.667 6.272 29.086 1.00 76.12 94 GLU A CA 1
ATOM 754 C C . GLU A 1 94 ? 7.381 6.354 30.442 1.00 76.12 94 GLU A C 1
ATOM 756 O O . GLU A 1 94 ? 8.560 6.002 30.544 1.00 76.12 94 GLU A O 1
ATOM 761 N N . LEU A 1 95 ? 6.683 6.801 31.493 1.00 77.12 95 LEU A N 1
ATOM 762 C CA . LEU A 1 95 ? 7.233 6.851 32.849 1.00 77.12 95 LEU A CA 1
ATOM 763 C C . LEU A 1 95 ? 7.554 5.446 33.371 1.00 77.12 95 LEU A C 1
ATOM 765 O O . LEU A 1 95 ? 8.651 5.231 33.887 1.00 77.12 95 LEU A O 1
ATOM 769 N N . LYS A 1 96 ? 6.651 4.478 33.172 1.00 76.94 96 LYS A N 1
ATOM 770 C CA . LYS A 1 96 ? 6.868 3.076 33.567 1.00 76.94 96 LYS A CA 1
ATOM 771 C C . LYS A 1 96 ? 8.034 2.434 32.810 1.00 76.94 96 LYS A C 1
ATOM 773 O O . LYS A 1 96 ? 8.852 1.760 33.433 1.00 76.94 96 LYS A O 1
ATOM 778 N N . ASP A 1 97 ? 8.167 2.680 31.507 1.00 79.69 97 ASP A N 1
ATOM 779 C CA . ASP A 1 97 ? 9.296 2.183 30.704 1.00 79.69 97 ASP A CA 1
ATOM 780 C C . ASP A 1 97 ? 10.627 2.845 31.083 1.00 79.69 97 ASP A C 1
ATOM 782 O O . ASP A 1 97 ? 11.694 2.226 31.002 1.00 79.69 97 ASP A O 1
ATOM 786 N N . ARG A 1 98 ? 10.606 4.118 31.493 1.00 81.06 98 ARG A N 1
ATOM 787 C CA . ARG A 1 98 ? 11.798 4.791 32.023 1.00 81.06 98 ARG A CA 1
ATOM 788 C C . ARG A 1 98 ? 12.217 4.197 33.366 1.00 81.06 98 ARG A C 1
ATOM 790 O O . ARG A 1 98 ? 13.398 3.912 33.547 1.00 81.06 98 ARG A O 1
ATOM 797 N N . ASP A 1 99 ? 11.270 3.974 34.272 1.00 77.81 99 ASP A N 1
ATOM 798 C CA . ASP A 1 99 ? 11.547 3.382 35.583 1.00 77.81 99 ASP A CA 1
ATOM 799 C C . ASP A 1 99 ? 12.026 1.931 35.466 1.00 77.81 99 ASP A C 1
ATOM 801 O O . ASP A 1 99 ? 12.940 1.530 36.185 1.00 77.81 99 ASP A O 1
ATOM 805 N N . LYS A 1 100 ? 11.482 1.156 34.519 1.00 83.19 100 LYS A N 1
ATOM 806 C CA . LYS A 1 100 ? 11.950 -0.207 34.241 1.00 83.19 100 LYS A CA 1
ATOM 807 C C . LYS A 1 100 ? 13.408 -0.222 33.775 1.00 83.19 100 LYS A C 1
ATOM 809 O O . LYS A 1 100 ? 14.216 -0.934 34.362 1.00 83.19 100 LYS A O 1
ATOM 814 N N . ARG A 1 101 ? 13.764 0.622 32.798 1.00 81.38 101 ARG A N 1
ATOM 815 C CA . ARG A 1 101 ? 15.156 0.762 32.327 1.00 81.38 101 ARG A CA 1
ATOM 816 C C . ARG A 1 101 ? 16.111 1.205 33.434 1.00 81.38 101 ARG A C 1
ATOM 818 O O . ARG A 1 101 ? 17.256 0.772 33.456 1.00 81.38 101 ARG A O 1
ATOM 825 N N . LYS A 1 102 ? 15.650 2.060 34.353 1.00 82.00 102 LYS A N 1
ATOM 826 C CA . LYS A 1 102 ? 16.459 2.493 35.497 1.00 82.00 102 LYS A CA 1
ATOM 827 C C . LYS A 1 102 ? 16.761 1.331 36.450 1.00 82.00 102 LYS A C 1
ATOM 829 O O . LYS A 1 102 ? 17.909 1.172 36.843 1.00 82.00 102 LYS A O 1
ATOM 834 N N . ARG A 1 103 ? 15.762 0.498 36.764 1.00 76.06 103 ARG A N 1
ATOM 835 C CA . ARG A 1 103 ? 15.949 -0.697 37.608 1.00 76.06 103 ARG A CA 1
ATOM 836 C C . ARG A 1 103 ? 16.894 -1.714 36.972 1.00 76.06 103 ARG A C 1
ATOM 838 O O . ARG A 1 103 ? 17.780 -2.205 37.653 1.00 76.06 103 ARG A O 1
ATOM 845 N N . GLU A 1 104 ? 16.751 -1.969 35.671 1.00 75.88 104 GLU A N 1
ATOM 846 C CA . GLU A 1 104 ? 17.645 -2.876 34.930 1.00 75.88 104 GLU A CA 1
ATOM 847 C C . GLU A 1 104 ? 19.110 -2.392 34.939 1.00 75.88 104 GLU A C 1
ATOM 849 O O . GLU A 1 104 ? 20.031 -3.205 34.951 1.00 75.88 104 GLU A O 1
ATOM 854 N N . HIS A 1 105 ? 19.345 -1.074 34.959 1.00 74.12 105 HIS A N 1
ATOM 855 C CA . HIS A 1 105 ? 20.694 -0.513 35.057 1.00 74.12 105 HIS A CA 1
ATOM 856 C C . HIS A 1 105 ? 21.292 -0.645 36.467 1.00 74.12 105 HIS A C 1
ATOM 858 O O . HIS A 1 105 ? 22.456 -1.015 36.591 1.00 74.12 105 HIS A O 1
ATOM 864 N N . GLU A 1 106 ? 20.500 -0.391 37.515 1.00 65.00 106 GLU A N 1
ATOM 865 C CA . GLU A 1 106 ? 20.933 -0.516 38.917 1.00 65.00 106 GLU A CA 1
ATOM 866 C C . GLU A 1 106 ? 21.257 -1.977 39.296 1.00 65.00 106 GLU A C 1
ATOM 868 O O . GLU A 1 106 ? 22.211 -2.225 40.026 1.00 65.00 106 GLU A O 1
ATOM 873 N N . GLU A 1 107 ? 20.531 -2.957 38.746 1.00 59.31 107 GLU A N 1
ATOM 874 C CA . GLU A 1 107 ? 20.763 -4.392 38.995 1.00 59.31 107 GLU A CA 1
ATOM 875 C C . GLU A 1 107 ? 22.052 -4.923 38.333 1.00 59.31 107 GLU A C 1
ATOM 877 O O . GLU A 1 107 ? 22.640 -5.905 38.784 1.00 59.31 107 GLU A O 1
ATOM 882 N N . SER A 1 108 ? 22.526 -4.263 37.270 1.00 57.56 108 SER A N 1
ATOM 883 C CA . SER A 1 108 ? 23.753 -4.655 36.568 1.00 57.56 108 SER A CA 1
ATOM 884 C C . SER A 1 108 ? 25.030 -4.157 37.254 1.00 57.56 108 SER A C 1
ATOM 886 O O . SER A 1 108 ? 26.088 -4.745 37.023 1.00 57.56 108 SER A O 1
ATOM 888 N N . ASP A 1 109 ? 24.961 -3.098 38.064 1.00 55.12 109 ASP A N 1
ATOM 889 C CA . ASP A 1 109 ? 26.141 -2.469 38.683 1.00 55.12 109 ASP A CA 1
ATOM 890 C C . ASP A 1 109 ? 26.579 -3.184 39.981 1.00 55.12 109 ASP A C 1
ATOM 892 O O . ASP A 1 109 ? 27.770 -3.257 40.291 1.00 55.12 109 ASP A O 1
ATOM 896 N N . ASP A 1 110 ? 25.640 -3.836 40.681 1.00 49.81 110 ASP A N 1
ATOM 897 C CA . ASP A 1 110 ? 25.882 -4.559 41.947 1.00 49.81 110 ASP A CA 1
ATOM 898 C C . ASP A 1 110 ? 26.675 -5.875 41.766 1.00 49.81 110 ASP A C 1
ATOM 900 O O . ASP A 1 110 ? 27.221 -6.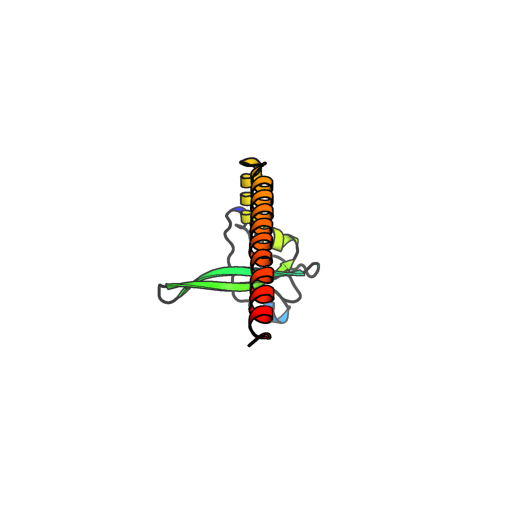446 42.707 1.00 49.81 110 ASP A O 1
ATOM 904 N N . THR A 1 111 ? 26.820 -6.359 40.527 1.00 50.28 111 THR A N 1
ATOM 905 C CA . THR A 1 111 ? 27.622 -7.564 40.229 1.00 50.28 111 THR A CA 1
ATOM 906 C C . THR A 1 111 ? 29.112 -7.281 40.009 1.00 50.28 111 THR A C 1
ATOM 908 O O . THR A 1 111 ? 29.913 -8.216 39.939 1.00 50.28 111 THR A O 1
ATOM 911 N N . SER A 1 112 ? 29.519 -6.008 39.928 1.00 49.97 112 SER A N 1
ATOM 912 C CA . SER A 1 112 ? 30.909 -5.632 39.632 1.00 49.97 112 SER A CA 1
ATOM 913 C C . SER A 1 112 ? 31.815 -5.548 40.871 1.00 49.97 112 SER A C 1
ATOM 915 O O . SER A 1 112 ? 33.033 -5.714 40.755 1.00 49.97 112 SER A O 1
ATOM 917 N N . GLU A 1 113 ? 31.254 -5.372 42.074 1.00 46.88 113 GLU A N 1
ATOM 918 C CA . GLU A 1 113 ? 32.050 -5.274 43.307 1.00 46.88 113 GLU A CA 1
ATOM 919 C C . GLU A 1 113 ? 32.405 -6.639 43.933 1.00 46.88 113 GLU A C 1
ATOM 921 O O . GLU A 1 113 ? 33.410 -6.747 44.648 1.00 46.88 113 GLU A O 1
ATOM 926 N N . ASP A 1 114 ? 31.647 -7.704 43.643 1.00 47.38 114 ASP A N 1
ATOM 927 C CA . ASP A 1 114 ? 31.878 -9.032 44.237 1.00 47.38 114 ASP A CA 1
ATOM 928 C C . ASP A 1 114 ? 33.020 -9.810 43.540 1.00 47.38 114 ASP A C 1
ATOM 930 O O . ASP A 1 114 ? 33.819 -10.502 44.185 1.00 47.38 114 ASP A O 1
ATOM 934 N N . GLU A 1 115 ? 33.215 -9.614 42.231 1.00 46.03 115 GLU A N 1
ATOM 935 C CA . GLU A 1 115 ? 34.330 -10.235 41.492 1.00 46.03 115 GLU A CA 1
ATOM 936 C C . GLU A 1 115 ? 35.687 -9.558 41.783 1.00 46.03 115 GLU A C 1
ATOM 938 O O . GLU A 1 115 ? 36.731 -10.218 41.784 1.00 46.03 115 GLU A O 1
ATOM 943 N N . ALA A 1 116 ? 35.701 -8.280 42.182 1.00 47.19 116 ALA A N 1
ATOM 944 C CA . ALA A 1 116 ? 36.922 -7.596 42.624 1.00 47.19 116 ALA A CA 1
ATOM 945 C C . ALA A 1 116 ? 37.421 -8.069 44.010 1.00 47.19 116 ALA A C 1
ATOM 947 O O . ALA A 1 116 ? 38.617 -7.966 44.322 1.00 47.19 116 ALA A O 1
ATOM 948 N N . ARG A 1 117 ? 36.533 -8.613 44.860 1.00 50.59 117 ARG A N 1
ATOM 949 C CA . ARG A 1 117 ? 36.890 -9.142 46.192 1.00 50.59 117 ARG A CA 1
ATOM 950 C C . ARG A 1 117 ? 37.414 -10.579 46.152 1.00 50.59 117 ARG A C 1
ATOM 952 O O . ARG A 1 117 ? 38.276 -10.918 46.969 1.00 50.59 117 ARG A O 1
ATOM 959 N N . LYS A 1 118 ? 36.963 -11.415 45.207 1.00 50.44 118 LYS A N 1
ATOM 960 C CA . LYS A 1 118 ? 37.447 -12.804 45.066 1.00 50.44 118 LYS A CA 1
ATOM 961 C C . LYS A 1 118 ? 38.875 -12.893 44.523 1.00 50.44 118 LYS A C 1
ATOM 963 O O . LYS A 1 118 ? 39.639 -13.736 44.997 1.00 50.44 118 LYS A O 1
ATOM 968 N N . ASP A 1 119 ? 39.278 -11.997 43.623 1.00 45.88 119 ASP A N 1
ATOM 969 C CA . ASP A 1 119 ? 40.623 -12.022 43.024 1.00 45.88 119 ASP A CA 1
ATOM 970 C C . ASP A 1 119 ? 41.728 -11.656 44.044 1.00 45.88 119 ASP A C 1
ATOM 972 O O . ASP A 1 119 ? 42.786 -12.284 44.129 1.00 45.88 119 ASP A O 1
ATOM 976 N N . ARG A 1 120 ? 41.449 -10.726 44.971 1.00 51.47 120 ARG A N 1
ATOM 977 C CA . ARG A 1 120 ? 42.409 -10.355 46.032 1.00 51.47 120 ARG A CA 1
ATOM 978 C C . ARG A 1 120 ? 42.654 -11.450 47.075 1.00 51.47 120 ARG A C 1
ATOM 980 O O . ARG A 1 120 ? 43.689 -11.423 47.740 1.00 51.47 120 ARG A O 1
ATOM 987 N N . ARG A 1 121 ? 41.739 -12.414 47.235 1.00 50.91 121 ARG A N 1
ATOM 988 C CA . ARG A 1 121 ? 41.871 -13.506 48.220 1.00 50.91 121 ARG A CA 1
ATOM 989 C C . ARG A 1 121 ? 42.712 -14.679 47.704 1.00 50.91 121 ARG A C 1
ATOM 991 O O . ARG A 1 121 ? 43.238 -15.436 48.511 1.00 50.91 121 ARG A O 1
ATOM 998 N N . LYS A 1 122 ? 42.892 -14.795 46.384 1.00 52.50 122 LYS A N 1
ATOM 999 C CA . LYS A 1 122 ? 43.652 -15.878 45.735 1.00 52.50 122 LYS A CA 1
ATOM 1000 C C . LYS A 1 122 ? 45.160 -15.609 45.627 1.00 52.50 122 LYS A C 1
ATOM 1002 O O . LYS A 1 122 ? 45.913 -16.514 45.300 1.00 52.50 122 LYS A O 1
ATOM 1007 N N . LYS A 1 123 ? 45.609 -14.383 45.928 1.00 52.06 123 LYS A N 1
ATOM 1008 C CA . LYS A 1 123 ? 47.010 -13.933 45.786 1.00 52.06 123 LYS A CA 1
ATOM 1009 C C . LYS A 1 123 ? 47.824 -13.935 47.095 1.00 52.06 123 LYS A C 1
ATOM 1011 O O . LYS A 1 123 ? 48.926 -13.399 47.124 1.00 52.06 123 LYS A O 1
ATOM 1016 N N . LYS A 1 124 ? 47.272 -14.491 48.182 1.00 51.19 124 LYS A N 1
ATOM 1017 C CA . LYS A 1 124 ? 47.918 -14.621 49.508 1.00 51.19 124 LYS A CA 1
ATOM 1018 C C . LYS A 1 124 ? 48.006 -16.076 50.013 1.00 51.19 124 LYS A C 1
ATOM 1020 O O . LYS A 1 124 ? 48.157 -16.281 51.214 1.00 51.19 124 LYS A O 1
ATOM 1025 N N . GLY A 1 125 ? 47.881 -17.056 49.117 1.00 41.22 125 GLY A N 1
ATOM 1026 C CA . GLY A 1 125 ? 48.151 -18.473 49.391 1.00 41.22 125 GLY A CA 1
ATOM 1027 C C . GLY A 1 125 ? 49.469 -18.893 48.771 1.00 41.22 125 GLY A C 1
ATOM 1028 O O . GLY A 1 125 ? 49.727 -18.417 47.642 1.00 41.22 125 GLY A O 1
#

pLDDT: mean 84.43, std 16.52, range [41.22, 98.19]

Radius of gyration: 25.94 Å; Cα contacts (8 Å, |Δi|>4): 112; chains: 1; bounding box: 62×37×68 Å

Sequence (125 aa):
MTEFKKGKIGLRWRTEKEVISGKGQFICGNRCCDEKHGLGSYEVNFSYVEAGEQKQALVKLVACKR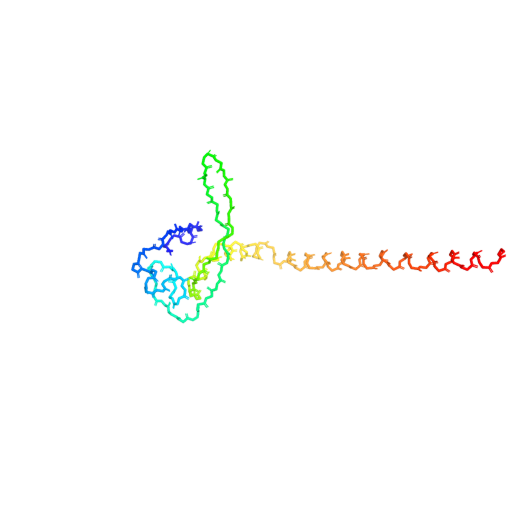CAEKLAYKRLKEKEKEKEENPYGEKEIELKDRDKRKREHEESDDTSEDEARKDRRKKKG

Foldseek 3Di:
DVCLLVVDDDDDDDDPVCVVVQQQHQAAVDPPGGDRPQKDKDWDWDWDADPNDIDIDTDITIHHPVVVCSNCVVVVVVVVVVCVVPVCVVVVVVVVVVVVVVVVVVVVVVVVPVVVVVVVVVVPD

Secondary structure (DSSP, 8-state):
--SGGGT-----PPPHHHHHTTBTTTB-SSTT----SSEEEEEEEEEEEETTEEEEEEEEEEEEHHHHHHHHHHHHHHHHHHHHH-TTHHHHHHHHHHHHHHHHHHHHHTTHHHHHHHHHHTT--

Organism: Aegilops tauschii subsp. strangulata (NCBI:txid200361)

InterPro domains:
  IPR019129 Folate-sensitive fragile site protein Fra10Ac1 [PF09725] (1-73)
  IPR050645 Histidine Acid Phosphatase [PTHR11567] (7-85)

Nearest PDB structures (foldseek):
  6hix-assembly1_AJ  TM=5.830E-01  e=6.124E+00  Trypanosoma brucei brucei
  6w2s-assembly1_W  TM=3.212E-01  e=1.159E+00  Oryctolagus cuniculus
  8oui-assembly1_A  TM=3.929E-01  e=5.388E+00  Homo sapiens
  3jai-assembly1_VV  TM=3.058E-01  e=2.199E+00  Oryctolagus cuniculus
  7syx-assembly1_W  TM=3.391E-01  e=6.529E+00  Oryctolagus cuniculus

Solvent-accessible surface area (backbone atoms only — not comparable to full-atom values): 7533 Å² total; per-residue (Å²): 122,87,48,23,86,78,61,50,76,87,86,78,85,78,52,70,71,39,56,76,70,28,50,40,75,62,22,22,47,50,89,94,44,80,52,63,63,67,66,44,81,44,79,43,82,46,74,49,75,56,97,89,41,84,45,75,44,81,43,83,42,29,26,24,60,80,54,46,51,43,75,44,39,42,64,52,55,51,53,52,49,52,42,72,78,38,76,60,51,67,60,53,49,53,50,51,56,50,53,50,54,50,52,60,52,59,64,61,57,70,64,61,64,60,62,62,56,56,59,67,64,67,76,80,116